Protein AF-A0A9E5S4C2-F1 (afdb_monomer)

Solvent-accessible surface area (backbone atoms only — not comparable to full-atom values): 8552 Å² total; per-residue (Å²): 113,72,71,56,54,53,49,51,52,52,55,58,53,46,52,61,52,50,50,51,53,52,49,51,53,50,54,51,61,72,67,43,89,74,43,68,63,54,49,52,51,50,49,52,55,60,53,48,62,72,74,56,79,87,55,99,70,80,83,76,66,84,47,71,63,61,54,48,54,43,32,54,76,70,47,70,76,55,59,69,68,61,49,48,53,44,36,48,65,76,22,49,70,45,34,66,30,74,34,84,90,42,88,95,44,33,47,45,57,54,51,56,60,47,48,58,54,52,49,52,54,49,52,54,47,52,52,51,47,50,67,50,51,50,58,53,51,50,55,50,58,65,61,73,67,75,121

Secondary structure (DSSP, 8-state):
-HHHHHHHHHHHHHHHHHHHHHHHHHHHHHHSSS-HHHHHHHHHHHHHHHH-TT-TTTTS---HHHHHHHHHHTTTTS-HHHHHHHHHHTSTTTTSSBPSSSTT-BHHHHHHHHHHHHHHHHHHHHHHHHHHHHHHHHHHHHHTT--

Foldseek 3Di:
DVVVVVVVVVVVVVVVVVLVVLLVVLVVVVPDPPDLLNLVVVVVVVVCVVVPDDDPPPNPDPDVVVSVVSCVVLVVVDDSVVVSVCCVPVCVSQQNPQDSVDGPDGVVNVVVVVVVVCVVCVVVVVVVCCVPVVVVVVVVVVVVPPD

Radius of gyration: 26.15 Å; Cα contacts (8 Å, |Δi|>4): 51; chains: 1; bounding box: 76×49×59 Å

Mean predicted aligned error: 13.31 Å

Structure (mmCIF, N/CA/C/O backbone):
data_AF-A0A9E5S4C2-F1
#
_entry.id   AF-A0A9E5S4C2-F1
#
loop_
_atom_site.group_PDB
_atom_site.id
_atom_site.type_symbol
_atom_site.label_atom_id
_atom_site.label_alt_id
_atom_site.label_comp_id
_atom_site.label_asym_id
_atom_site.label_entity_id
_atom_site.label_seq_id
_atom_site.pdbx_PDB_ins_code
_atom_site.Cartn_x
_atom_site.Cartn_y
_atom_site.Cartn_z
_atom_site.occupancy
_atom_site.B_iso_or_equiv
_atom_site.auth_seq_id
_atom_site.auth_comp_id
_atom_site.auth_asym_id
_atom_site.auth_atom_id
_atom_site.pdbx_PDB_model_num
ATOM 1 N N . MET A 1 1 ? -26.527 -24.702 -2.322 1.00 60.12 1 MET A N 1
ATOM 2 C CA . MET A 1 1 ? -25.405 -24.464 -3.254 1.00 60.12 1 MET A CA 1
ATOM 3 C C . MET A 1 1 ? -25.204 -22.969 -3.520 1.00 60.12 1 MET A C 1
ATOM 5 O O . MET A 1 1 ? -24.085 -22.518 -3.348 1.00 60.12 1 MET A O 1
ATOM 9 N N . GLU A 1 2 ? -26.273 -22.175 -3.669 1.00 69.19 2 GLU A N 1
ATOM 10 C CA . GLU A 1 2 ? -26.270 -20.693 -3.804 1.00 69.19 2 GLU A CA 1
ATOM 11 C C . GLU A 1 2 ? -25.262 -19.882 -2.948 1.00 69.19 2 GLU A C 1
ATOM 13 O O . GLU A 1 2 ? -24.638 -18.937 -3.428 1.00 69.19 2 GLU A O 1
ATOM 18 N N . ARG A 1 3 ? -25.082 -20.216 -1.658 1.00 77.44 3 ARG A N 1
ATOM 19 C CA . ARG A 1 3 ? -24.193 -19.451 -0.756 1.00 77.44 3 ARG A CA 1
ATOM 20 C C . ARG A 1 3 ? -22.706 -19.639 -1.072 1.00 77.44 3 ARG A C 1
ATOM 22 O O . ARG A 1 3 ? -21.933 -18.700 -0.901 1.00 77.44 3 ARG A O 1
ATOM 29 N N . LEU A 1 4 ? -22.314 -20.838 -1.510 1.00 81.12 4 LEU A N 1
ATOM 30 C CA . LEU A 1 4 ? -20.925 -21.143 -1.862 1.00 81.12 4 LEU A CA 1
ATOM 31 C C . LEU A 1 4 ? -20.571 -20.515 -3.208 1.00 81.12 4 LEU A C 1
ATOM 33 O O . LEU A 1 4 ? -19.517 -19.899 -3.318 1.00 81.12 4 LEU A O 1
ATOM 37 N N . ASP A 1 5 ? -21.478 -20.562 -4.183 1.00 86.75 5 ASP A N 1
ATOM 38 C CA . ASP A 1 5 ? -21.263 -19.944 -5.496 1.00 86.75 5 ASP A CA 1
ATOM 39 C C . ASP A 1 5 ? -21.121 -18.422 -5.390 1.00 86.75 5 ASP A C 1
ATOM 41 O O . ASP A 1 5 ? -20.209 -17.835 -5.975 1.00 86.75 5 ASP A O 1
ATOM 45 N N . TYR A 1 6 ? -21.951 -17.770 -4.568 1.00 86.44 6 TYR A N 1
ATOM 46 C CA . TYR A 1 6 ? -21.790 -16.346 -4.265 1.00 86.44 6 TYR A CA 1
ATOM 47 C C . TYR A 1 6 ? -20.442 -16.048 -3.590 1.00 86.44 6 TYR A C 1
ATOM 49 O O . TYR A 1 6 ? -19.765 -15.081 -3.955 1.00 86.44 6 TYR A O 1
ATOM 57 N N . PHE A 1 7 ? -20.031 -16.886 -2.633 1.00 89.06 7 PHE A N 1
ATOM 58 C CA . PHE A 1 7 ? -18.750 -16.745 -1.943 1.00 89.06 7 PHE A CA 1
ATOM 59 C C . PHE A 1 7 ? -17.566 -16.879 -2.910 1.00 89.06 7 PHE A C 1
ATOM 61 O O . PHE A 1 7 ? -16.712 -15.993 -2.946 1.00 89.06 7 PHE A O 1
ATOM 68 N N . PHE A 1 8 ? -17.542 -17.918 -3.749 1.00 91.94 8 PHE A N 1
ATOM 69 C CA . PHE A 1 8 ? -16.494 -18.125 -4.750 1.00 91.94 8 PHE A CA 1
ATOM 70 C C . PHE A 1 8 ? -16.485 -17.031 -5.811 1.00 91.94 8 PHE A C 1
ATOM 72 O O . PHE A 1 8 ? -15.416 -16.535 -6.152 1.00 91.94 8 PHE A O 1
ATOM 79 N N . ARG A 1 9 ? -17.651 -16.586 -6.291 1.00 88.50 9 ARG A N 1
ATOM 80 C CA . ARG A 1 9 ? -17.744 -15.481 -7.252 1.00 88.50 9 ARG A CA 1
ATOM 81 C C . ARG A 1 9 ? -17.170 -14.192 -6.672 1.00 88.50 9 ARG A C 1
ATOM 83 O O . ARG A 1 9 ? -16.418 -13.498 -7.353 1.00 88.50 9 ARG A O 1
ATOM 90 N N . ARG A 1 10 ? -17.481 -13.884 -5.411 1.00 90.12 10 ARG A N 1
ATOM 91 C CA . ARG A 1 10 ? -16.965 -12.698 -4.714 1.00 90.12 10 ARG A CA 1
ATOM 92 C C . ARG A 1 10 ? -15.468 -12.809 -4.417 1.00 90.12 10 ARG A C 1
ATOM 94 O O . ARG A 1 10 ? -14.753 -11.823 -4.577 1.00 90.12 10 ARG A O 1
ATOM 101 N N . LEU A 1 11 ? -14.988 -13.998 -4.055 1.00 91.19 11 LEU A N 1
ATOM 102 C CA . LEU A 1 11 ? -13.565 -14.280 -3.860 1.00 91.19 11 LEU A CA 1
ATOM 103 C C . LEU A 1 11 ? -12.783 -14.154 -5.177 1.00 91.19 11 LEU A C 1
ATOM 105 O O . LEU A 1 11 ? -11.727 -13.526 -5.208 1.00 91.19 11 LEU A O 1
ATOM 109 N N . LEU A 1 12 ? -13.328 -14.682 -6.275 1.00 92.06 12 LEU A N 1
ATOM 110 C CA . LEU A 1 12 ? -12.729 -14.591 -7.604 1.00 92.06 12 LEU A CA 1
ATOM 111 C C . LEU A 1 12 ? -12.691 -13.141 -8.097 1.00 92.06 12 LEU A C 1
ATOM 113 O O . LEU A 1 12 ? -11.678 -12.729 -8.646 1.00 92.06 12 LEU A O 1
ATOM 117 N N . LEU A 1 13 ? -13.752 -12.359 -7.854 1.00 91.69 13 LEU A N 1
ATOM 118 C CA . LEU A 1 13 ? -13.815 -10.921 -8.154 1.00 91.69 13 LEU A CA 1
ATOM 119 C C . LEU A 1 13 ? -12.824 -10.091 -7.325 1.00 91.69 13 LEU A C 1
ATOM 121 O O . LEU A 1 13 ? -12.398 -9.033 -7.778 1.00 91.69 13 LEU A O 1
ATOM 125 N N . MET A 1 14 ? -12.402 -10.569 -6.151 1.00 91.75 14 MET A N 1
ATOM 126 C CA . MET A 1 14 ? -11.412 -9.873 -5.325 1.00 91.75 14 MET A CA 1
ATOM 127 C C . MET A 1 14 ? -10.046 -9.781 -6.018 1.00 91.75 14 MET A C 1
ATOM 129 O O . MET A 1 14 ? -9.377 -8.755 -5.919 1.00 91.75 14 MET A O 1
ATOM 133 N N . VAL A 1 15 ? -9.639 -10.829 -6.740 1.00 90.88 15 VAL A N 1
ATOM 134 C CA . VAL A 1 15 ? -8.336 -10.904 -7.420 1.00 90.88 15 VAL A CA 1
ATOM 135 C C . VAL A 1 15 ? -8.160 -9.814 -8.493 1.00 90.88 15 VAL A C 1
ATOM 137 O O . VAL A 1 15 ? -7.190 -9.059 -8.392 1.00 90.88 15 VAL A O 1
ATOM 140 N N . PRO A 1 16 ? -9.053 -9.648 -9.492 1.00 91.19 16 PRO A N 1
ATOM 141 C CA . PRO A 1 16 ? -8.912 -8.603 -10.499 1.00 91.19 16 PRO A CA 1
ATOM 142 C C . PRO A 1 16 ? -9.048 -7.200 -9.903 1.00 91.19 16 PRO A C 1
ATOM 144 O O . PRO A 1 16 ? -8.316 -6.304 -10.317 1.00 91.19 16 PRO A O 1
ATOM 147 N N . THR A 1 17 ? -9.910 -6.990 -8.899 1.00 91.75 17 THR A N 1
ATOM 148 C CA . THR A 1 17 ? -9.997 -5.692 -8.211 1.00 91.75 17 THR A CA 1
ATOM 149 C C . THR A 1 17 ? -8.694 -5.361 -7.485 1.00 91.75 17 THR A C 1
ATOM 151 O O . THR A 1 17 ? -8.195 -4.241 -7.588 1.00 91.75 17 THR A O 1
ATOM 154 N N . PHE A 1 18 ? -8.098 -6.338 -6.801 1.00 89.69 18 PHE A N 1
ATOM 155 C CA . PHE A 1 18 ? -6.814 -6.174 -6.128 1.00 89.69 18 PHE A CA 1
ATOM 156 C C . PHE A 1 18 ? -5.679 -5.869 -7.117 1.00 89.69 18 PHE A C 1
ATOM 158 O O . PHE A 1 18 ? -4.892 -4.946 -6.895 1.00 89.69 18 PHE A O 1
ATOM 165 N N . LEU A 1 19 ? -5.613 -6.586 -8.242 1.00 89.69 19 LEU A N 1
ATOM 166 C CA . LEU A 1 19 ? -4.641 -6.302 -9.302 1.00 89.69 19 LEU A CA 1
ATOM 167 C C . LEU A 1 19 ? -4.847 -4.903 -9.899 1.00 89.69 19 LEU A C 1
ATOM 169 O O . LEU A 1 19 ? -3.881 -4.164 -10.061 1.00 89.69 19 LEU A O 1
ATOM 173 N N . GLY A 1 20 ? -6.096 -4.498 -10.140 1.00 91.25 20 GLY A N 1
ATOM 174 C CA . GLY A 1 20 ? -6.420 -3.159 -10.631 1.00 91.25 20 GLY A CA 1
ATOM 175 C C . GLY A 1 20 ? -5.954 -2.056 -9.679 1.00 91.25 20 GLY A C 1
ATOM 176 O O . GLY A 1 20 ? -5.239 -1.145 -10.093 1.00 91.25 20 GLY A O 1
ATOM 177 N N . ILE A 1 21 ? -6.286 -2.162 -8.389 1.00 91.12 21 ILE A N 1
ATOM 178 C CA . ILE A 1 21 ? -5.879 -1.174 -7.378 1.00 91.12 21 ILE A CA 1
ATOM 179 C C . ILE A 1 21 ? -4.351 -1.128 -7.249 1.00 91.12 21 ILE A C 1
ATOM 181 O O . ILE A 1 21 ? -3.763 -0.048 -7.265 1.00 91.12 21 ILE A O 1
ATOM 185 N N . THR A 1 22 ? -3.684 -2.283 -7.163 1.00 88.62 22 THR A N 1
ATOM 186 C CA . THR A 1 22 ? -2.215 -2.324 -7.046 1.00 88.62 22 THR A CA 1
ATOM 187 C C . THR A 1 22 ? -1.517 -1.780 -8.289 1.00 88.62 22 THR A C 1
ATOM 189 O O . THR A 1 22 ? -0.496 -1.110 -8.149 1.00 88.62 22 THR A O 1
ATOM 192 N N . PHE A 1 23 ? -2.065 -2.003 -9.487 1.00 88.38 23 PHE A N 1
ATOM 193 C CA . PHE A 1 23 ? -1.555 -1.408 -10.721 1.00 88.38 23 PHE A CA 1
ATOM 194 C C . PHE A 1 23 ? -1.668 0.118 -10.699 1.00 88.38 23 PHE A C 1
ATOM 196 O O . PHE A 1 23 ? -0.695 0.803 -11.010 1.00 88.38 23 PHE A O 1
ATOM 203 N N . VAL A 1 24 ? -2.810 0.658 -10.261 1.00 89.25 24 VAL A N 1
ATOM 204 C CA . VAL A 1 24 ? -2.987 2.108 -10.089 1.00 89.25 24 VAL A CA 1
ATOM 205 C C . VAL A 1 24 ? -1.987 2.659 -9.069 1.00 89.25 24 VAL A C 1
ATOM 207 O O . VAL A 1 24 ? -1.284 3.620 -9.368 1.00 89.25 24 VAL A O 1
ATOM 210 N N . CYS A 1 25 ? -1.839 2.032 -7.899 1.00 85.19 25 CYS A N 1
ATOM 211 C CA . CYS A 1 25 ? -0.848 2.446 -6.899 1.00 85.19 25 CYS A CA 1
ATOM 212 C C . CYS A 1 25 ? 0.592 2.383 -7.438 1.00 85.19 25 CYS A C 1
ATOM 214 O O . CYS A 1 25 ? 1.403 3.271 -7.161 1.00 85.19 25 CYS A O 1
ATOM 216 N N . PHE A 1 26 ? 0.917 1.360 -8.229 1.00 84.75 26 PHE A N 1
ATOM 217 C CA . PHE A 1 26 ? 2.221 1.224 -8.872 1.00 84.75 26 PHE A CA 1
ATOM 218 C C . PHE A 1 26 ? 2.457 2.343 -9.894 1.00 84.75 26 PHE A C 1
ATOM 220 O O . PHE A 1 26 ? 3.489 3.006 -9.855 1.00 84.75 26 PHE A O 1
ATOM 227 N N . ALA A 1 27 ? 1.488 2.615 -10.767 1.00 83.69 27 ALA A N 1
ATOM 228 C CA . ALA A 1 27 ? 1.580 3.701 -11.738 1.00 83.69 27 ALA A CA 1
ATOM 229 C C . ALA A 1 27 ? 1.740 5.066 -11.049 1.00 83.69 27 ALA A C 1
ATOM 231 O O . ALA A 1 27 ? 2.601 5.854 -11.437 1.00 83.69 27 ALA A O 1
ATOM 232 N N . LEU A 1 28 ? 0.978 5.313 -9.978 1.00 84.12 28 LEU A N 1
ATOM 233 C CA . LEU A 1 28 ? 1.079 6.541 -9.189 1.00 84.12 28 LEU A CA 1
ATOM 234 C C . LEU A 1 28 ? 2.462 6.700 -8.558 1.00 84.12 28 LEU A C 1
ATOM 236 O O . LEU A 1 28 ? 3.057 7.763 -8.671 1.00 84.12 28 LEU A O 1
ATOM 240 N N . THR A 1 29 ? 3.008 5.648 -7.945 1.00 77.69 29 THR A N 1
ATOM 241 C CA . THR A 1 29 ? 4.343 5.706 -7.321 1.00 77.69 29 THR A CA 1
ATOM 242 C C . THR A 1 29 ? 5.472 5.913 -8.331 1.00 77.69 29 THR A C 1
ATOM 244 O O . THR A 1 29 ? 6.462 6.556 -7.991 1.00 77.69 29 THR A O 1
ATOM 247 N N . GLN A 1 30 ? 5.314 5.442 -9.569 1.00 76.00 30 GLN A N 1
ATOM 248 C CA . GLN A 1 30 ? 6.257 5.697 -10.666 1.00 76.00 30 GLN A CA 1
ATOM 249 C C . GLN A 1 30 ? 6.139 7.118 -11.243 1.00 76.00 30 GLN A C 1
ATOM 251 O O . GLN A 1 30 ? 7.098 7.619 -11.824 1.00 76.00 30 GLN A O 1
ATOM 256 N N . ALA A 1 31 ? 4.983 7.769 -11.081 1.00 76.62 31 ALA A N 1
ATOM 257 C CA . ALA A 1 31 ? 4.744 9.144 -11.519 1.00 76.62 31 ALA A CA 1
ATOM 258 C C . ALA A 1 31 ? 5.204 10.202 -10.496 1.00 76.62 31 ALA A C 1
ATOM 260 O O . ALA A 1 31 ? 5.272 11.385 -10.829 1.00 76.62 31 ALA A O 1
ATOM 261 N N . VAL A 1 32 ? 5.522 9.804 -9.256 1.00 73.88 32 VAL A N 1
ATOM 262 C CA . VAL A 1 32 ? 6.008 10.733 -8.224 1.00 73.88 32 VAL A CA 1
ATOM 263 C C . VAL A 1 32 ? 7.434 11.205 -8.562 1.00 73.88 32 VAL A C 1
ATOM 265 O O . VAL A 1 32 ? 8.325 10.371 -8.746 1.00 73.88 32 VAL A O 1
ATOM 268 N N . PRO A 1 33 ? 7.697 12.529 -8.596 1.00 59.53 33 PRO A N 1
ATOM 269 C CA . PRO A 1 33 ? 9.043 13.057 -8.803 1.00 59.53 33 PRO A CA 1
ATOM 270 C C . PRO A 1 33 ? 9.962 12.675 -7.630 1.00 59.53 33 PRO A C 1
ATOM 272 O O . PRO A 1 33 ? 9.599 12.828 -6.465 1.00 59.53 33 PRO A O 1
ATOM 275 N N . GLY A 1 34 ? 11.166 12.178 -7.936 1.00 60.03 34 GLY A N 1
ATOM 276 C CA . GLY A 1 34 ? 12.108 11.650 -6.933 1.00 60.03 34 GLY A CA 1
ATOM 277 C C . GLY A 1 34 ? 12.214 10.122 -6.904 1.00 60.03 34 GLY A 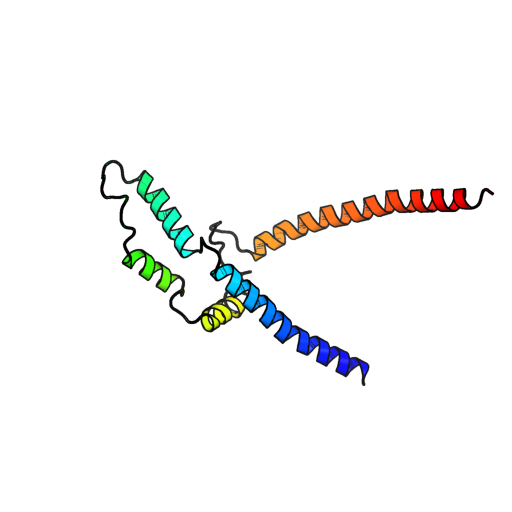C 1
ATOM 278 O O . GLY A 1 34 ? 12.434 9.536 -5.839 1.00 60.03 34 GLY A O 1
ATOM 279 N N . GLY A 1 35 ? 12.058 9.488 -8.069 1.00 67.94 35 GLY A N 1
ATOM 280 C CA . GLY A 1 35 ? 12.226 8.053 -8.264 1.00 67.94 35 GLY A CA 1
ATOM 281 C C . GLY A 1 35 ? 13.621 7.525 -7.886 1.00 67.94 35 GLY A C 1
ATOM 282 O O . GLY A 1 35 ? 14.532 8.284 -7.542 1.00 67.94 35 GLY A O 1
ATOM 283 N N . PRO A 1 36 ? 13.817 6.199 -7.929 1.00 63.53 36 PRO A N 1
ATOM 284 C CA . PRO A 1 36 ? 15.058 5.556 -7.496 1.00 63.53 36 PRO A CA 1
ATOM 285 C C . PRO A 1 36 ? 16.289 6.002 -8.297 1.00 63.53 36 PRO A C 1
ATOM 287 O O . PRO A 1 36 ? 17.378 6.081 -7.728 1.00 63.53 36 PRO A O 1
ATOM 290 N N . VAL A 1 37 ? 16.109 6.349 -9.576 1.00 65.06 37 VAL A N 1
ATOM 291 C CA . VAL A 1 37 ? 17.156 6.898 -10.450 1.00 65.06 37 VAL A CA 1
ATOM 292 C C . VAL A 1 37 ? 17.597 8.274 -9.947 1.00 65.06 37 VAL A C 1
ATOM 294 O O . VAL A 1 37 ? 18.779 8.491 -9.695 1.00 65.06 37 VAL A O 1
ATOM 297 N N . GLU A 1 38 ? 16.659 9.177 -9.683 1.00 69.31 38 GLU A N 1
ATOM 298 C CA . GLU A 1 38 ? 16.921 10.525 -9.178 1.00 69.31 38 GLU A CA 1
ATOM 299 C C . GLU A 1 38 ? 17.515 10.507 -7.763 1.00 69.31 38 GLU A C 1
ATOM 301 O O . GLU A 1 38 ? 18.416 11.294 -7.474 1.00 69.31 38 GLU A O 1
ATOM 306 N N . GLN A 1 39 ? 17.094 9.578 -6.896 1.00 68.31 39 GLN A N 1
ATOM 307 C CA . GLN A 1 39 ? 17.708 9.380 -5.576 1.00 68.31 39 GLN A CA 1
ATOM 308 C C . GLN A 1 39 ? 19.137 8.830 -5.673 1.00 68.31 39 GLN A C 1
ATOM 310 O O . GLN A 1 39 ? 20.012 9.264 -4.919 1.00 68.31 39 GLN A O 1
ATOM 315 N N . ALA A 1 40 ? 19.396 7.896 -6.591 1.00 68.44 40 ALA A N 1
ATOM 316 C CA . ALA A 1 40 ? 20.739 7.375 -6.835 1.00 68.44 40 ALA A CA 1
ATOM 317 C C . ALA A 1 40 ? 21.662 8.461 -7.415 1.00 68.44 40 ALA A C 1
ATOM 319 O O . ALA A 1 40 ? 22.777 8.644 -6.925 1.00 68.44 40 ALA A O 1
ATOM 320 N N . LEU A 1 41 ? 21.167 9.250 -8.372 1.00 68.38 41 LEU A N 1
ATOM 321 C CA . LEU A 1 41 ? 21.862 10.416 -8.921 1.00 68.38 41 LEU A CA 1
ATOM 322 C C . LEU A 1 41 ? 22.136 11.476 -7.845 1.00 68.38 41 LEU A C 1
ATOM 324 O O . LEU A 1 41 ? 23.240 12.012 -7.783 1.00 68.38 41 LEU A O 1
ATOM 328 N N . ALA A 1 42 ? 21.171 11.767 -6.968 1.00 69.88 42 ALA A N 1
ATOM 329 C CA . ALA A 1 42 ? 21.350 12.710 -5.863 1.00 69.88 42 ALA A CA 1
ATOM 330 C C .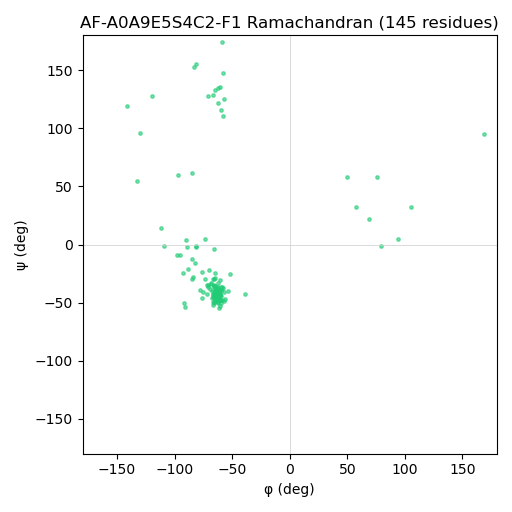 ALA A 1 42 ? 22.407 12.234 -4.851 1.00 69.88 42 ALA A C 1
ATOM 332 O O . ALA A 1 42 ? 23.211 13.042 -4.388 1.00 69.88 42 ALA A O 1
ATOM 333 N N . ARG A 1 43 ? 22.466 10.928 -4.548 1.00 68.75 43 ARG A N 1
ATOM 334 C CA . ARG A 1 43 ? 23.532 10.351 -3.709 1.00 68.75 43 ARG A CA 1
ATOM 335 C C . ARG A 1 43 ? 24.907 10.459 -4.360 1.00 68.75 43 ARG A C 1
ATOM 337 O O . ARG A 1 43 ? 25.848 10.861 -3.686 1.00 68.75 43 ARG A O 1
ATOM 344 N N . MET A 1 44 ? 25.019 10.158 -5.655 1.00 66.38 44 MET A N 1
ATOM 345 C CA . MET A 1 44 ? 26.287 10.301 -6.382 1.00 66.38 44 MET A CA 1
ATOM 346 C C . MET A 1 44 ? 26.746 11.762 -6.448 1.00 66.38 44 MET A C 1
ATOM 348 O O . MET A 1 44 ? 27.924 12.032 -6.245 1.00 66.38 44 MET A O 1
ATOM 352 N N . ARG A 1 45 ? 25.823 12.718 -6.627 1.00 66.25 45 ARG A N 1
ATOM 353 C CA . ARG A 1 45 ? 26.123 14.159 -6.533 1.00 66.25 45 ARG A CA 1
ATOM 354 C C . ARG A 1 45 ? 26.620 14.563 -5.140 1.00 66.25 45 ARG A C 1
ATOM 356 O O . ARG A 1 45 ? 27.573 15.326 -5.037 1.00 66.25 45 ARG A O 1
ATOM 363 N N . GLY A 1 46 ? 26.000 14.040 -4.080 1.00 61.50 46 GLY A N 1
ATOM 364 C CA . GLY A 1 46 ? 26.399 14.316 -2.695 1.00 61.50 46 GLY A CA 1
ATOM 365 C C . GLY A 1 46 ? 27.755 13.717 -2.304 1.00 61.50 46 GLY A C 1
ATOM 366 O O . GLY A 1 46 ? 28.485 14.335 -1.538 1.00 61.50 46 GLY A O 1
ATOM 367 N N . MET A 1 47 ? 28.115 12.550 -2.851 1.00 54.06 47 MET A N 1
ATOM 368 C CA . MET A 1 47 ? 29.433 11.928 -2.646 1.00 54.06 47 MET A CA 1
ATOM 369 C C . MET A 1 47 ? 30.521 12.578 -3.515 1.00 54.06 47 MET A C 1
ATOM 371 O O . MET A 1 47 ? 31.618 12.828 -3.027 1.00 54.06 47 MET A O 1
ATOM 375 N N . GLY A 1 48 ? 30.206 12.942 -4.763 1.00 50.38 48 GLY A N 1
ATOM 376 C CA . GLY A 1 48 ? 31.135 13.638 -5.660 1.00 50.38 48 GLY A CA 1
ATOM 377 C C . GLY A 1 48 ? 31.515 15.043 -5.181 1.00 50.38 48 GLY A C 1
ATOM 378 O O . GLY A 1 48 ? 32.630 15.485 -5.425 1.00 50.38 48 GLY A O 1
ATOM 379 N N . ALA A 1 49 ? 30.642 15.724 -4.433 1.00 49.16 49 ALA A N 1
ATOM 380 C CA . ALA A 1 49 ? 30.950 17.017 -3.819 1.00 49.16 49 ALA A CA 1
ATOM 381 C C . ALA A 1 49 ? 31.967 16.936 -2.658 1.00 49.16 49 ALA A C 1
ATOM 383 O O . ALA A 1 49 ? 32.600 17.941 -2.347 1.00 49.16 49 ALA A O 1
ATOM 384 N N . ALA A 1 50 ? 32.136 15.766 -2.027 1.00 49.50 50 ALA A N 1
ATOM 385 C CA . ALA A 1 50 ? 33.104 15.565 -0.945 1.00 49.50 50 ALA A CA 1
ATOM 386 C C . ALA A 1 50 ? 34.519 15.223 -1.455 1.00 49.50 50 ALA A C 1
ATOM 388 O O . ALA A 1 50 ? 35.495 15.586 -0.804 1.00 49.50 50 ALA A O 1
ATOM 389 N N . GLU A 1 51 ? 34.643 14.576 -2.621 1.00 47.06 51 GLU A N 1
ATOM 390 C CA . GLU A 1 51 ? 35.942 14.299 -3.263 1.00 47.06 51 GLU A CA 1
ATOM 391 C C . GLU A 1 51 ? 36.371 15.383 -4.270 1.00 47.06 51 GLU A C 1
ATOM 393 O O . GLU A 1 51 ? 37.565 15.576 -4.493 1.00 47.06 51 GLU A O 1
ATOM 398 N N . ALA A 1 52 ? 35.437 16.148 -4.848 1.00 48.22 52 ALA A N 1
ATOM 399 C CA . ALA A 1 52 ? 35.740 17.210 -5.811 1.00 48.22 52 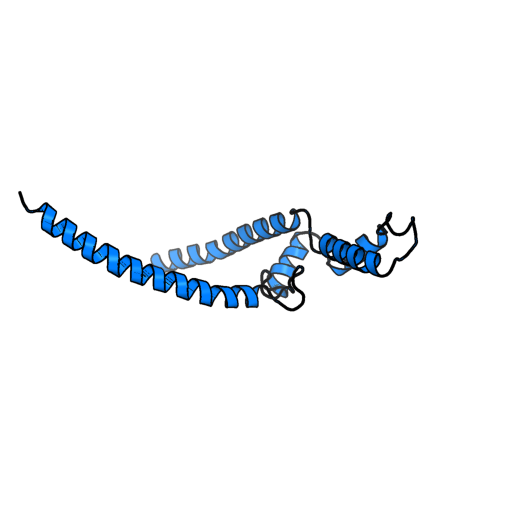ALA A CA 1
ATOM 400 C C . ALA A 1 52 ? 36.095 18.540 -5.126 1.00 48.22 52 ALA A C 1
ATOM 402 O O . ALA A 1 52 ? 35.464 19.580 -5.335 1.00 48.22 52 ALA A O 1
ATOM 403 N N . GLY A 1 53 ? 37.167 18.533 -4.338 1.00 49.22 53 GLY A N 1
ATOM 404 C CA . GLY A 1 53 ? 37.901 19.763 -4.080 1.00 49.22 53 GLY A CA 1
ATOM 405 C C . GLY A 1 53 ? 38.429 20.332 -5.404 1.00 49.22 53 GLY A C 1
ATOM 406 O O . GLY A 1 53 ? 39.296 19.731 -6.027 1.00 49.22 53 GLY A O 1
ATOM 407 N N . ARG A 1 54 ? 37.952 21.524 -5.791 1.00 47.25 54 ARG A N 1
ATOM 408 C CA . ARG A 1 54 ? 38.539 22.417 -6.820 1.00 47.25 54 ARG A CA 1
ATOM 409 C C . ARG A 1 54 ? 38.348 22.051 -8.306 1.00 47.25 54 ARG A C 1
ATOM 411 O O . ARG A 1 54 ? 39.316 22.031 -9.059 1.00 47.25 54 ARG A O 1
ATOM 418 N N . SER A 1 55 ? 37.112 21.923 -8.794 1.00 44.62 55 SER A N 1
ATOM 419 C CA . SER A 1 55 ? 36.864 22.170 -10.229 1.00 44.62 55 SER A CA 1
ATOM 420 C C . SER A 1 55 ? 35.537 22.900 -10.472 1.00 44.62 55 SER A C 1
ATOM 422 O O . SER A 1 55 ? 34.482 22.342 -10.165 1.00 44.62 55 SER A O 1
ATOM 424 N N . PRO A 1 56 ? 35.541 24.115 -11.064 1.00 47.12 56 PRO A N 1
ATOM 425 C CA . PRO A 1 56 ? 34.321 24.869 -11.374 1.00 47.12 56 PRO A CA 1
ATOM 426 C C . PRO A 1 56 ? 33.429 24.200 -12.433 1.00 47.12 56 PRO A C 1
ATOM 428 O O . PRO A 1 56 ? 32.372 24.727 -12.756 1.00 47.12 56 PRO A O 1
ATOM 431 N N . HIS A 1 57 ? 33.862 23.079 -13.022 1.00 45.91 57 HIS A N 1
ATOM 432 C CA . HIS A 1 57 ? 33.151 22.359 -14.086 1.00 45.91 57 HIS A CA 1
ATOM 433 C C . HIS A 1 57 ? 32.567 21.010 -13.624 1.00 45.91 57 HIS A C 1
ATOM 435 O O . HIS A 1 57 ? 31.880 20.345 -14.392 1.00 45.91 57 HIS A O 1
ATOM 441 N N . ALA A 1 58 ? 32.766 20.608 -12.361 1.00 47.38 58 ALA A N 1
ATOM 442 C CA . ALA A 1 58 ? 32.249 19.339 -11.828 1.00 47.38 58 ALA A CA 1
ATOM 443 C C . ALA A 1 58 ? 30.762 19.389 -11.401 1.00 47.38 58 ALA A C 1
ATOM 445 O O . ALA A 1 58 ? 30.208 18.386 -10.956 1.00 47.38 58 ALA A O 1
ATOM 446 N N . GLY A 1 59 ? 30.107 20.551 -11.516 1.00 48.03 59 GLY A N 1
ATOM 447 C CA . GLY A 1 59 ? 28.710 20.754 -11.110 1.00 48.03 59 GLY A CA 1
ATOM 448 C C . GLY A 1 59 ? 27.676 20.675 -12.239 1.00 48.03 59 GLY A C 1
ATOM 449 O O . GLY A 1 59 ? 26.479 20.666 -11.960 1.00 48.03 59 GLY A O 1
ATOM 450 N N . ALA A 1 60 ? 28.100 20.621 -13.505 1.00 48.91 60 ALA A N 1
ATOM 451 C CA . ALA A 1 60 ? 27.231 20.944 -14.638 1.00 48.91 60 ALA A CA 1
ATOM 452 C C . ALA A 1 60 ? 27.292 19.910 -15.771 1.00 48.91 60 ALA A C 1
ATOM 454 O O . ALA A 1 60 ? 27.574 20.255 -16.906 1.00 48.91 60 ALA A O 1
ATOM 455 N N . ALA A 1 61 ? 27.043 18.642 -15.454 1.00 49.50 61 ALA A N 1
ATOM 456 C CA . ALA A 1 61 ? 26.389 17.660 -16.327 1.00 49.50 61 ALA A CA 1
ATOM 457 C C . ALA A 1 61 ? 26.572 16.291 -15.679 1.00 49.50 61 ALA A C 1
ATOM 459 O O . ALA A 1 61 ? 27.573 15.612 -15.878 1.00 49.50 61 ALA A O 1
ATOM 460 N N . VAL A 1 62 ? 25.576 15.855 -14.911 1.00 53.50 62 VAL A N 1
ATOM 461 C CA . VAL A 1 62 ? 25.333 14.411 -14.845 1.00 53.50 62 VAL A CA 1
ATOM 462 C C . VAL A 1 62 ? 25.070 14.006 -16.286 1.00 53.50 62 VAL A C 1
ATOM 464 O O . VAL A 1 62 ? 24.094 14.480 -16.875 1.00 53.50 62 VAL A O 1
ATOM 467 N N . SER A 1 63 ? 25.997 13.260 -16.879 1.00 61.22 63 SER A N 1
ATOM 468 C CA . SER A 1 63 ? 25.953 12.970 -18.301 1.00 61.22 63 SER A CA 1
ATOM 469 C C . SER A 1 63 ? 24.657 12.217 -18.581 1.00 61.22 63 SER A C 1
ATOM 471 O O . SER A 1 63 ? 24.250 11.329 -17.827 1.00 61.22 63 SER A O 1
ATOM 473 N N . ALA A 1 64 ? 23.958 12.591 -19.651 1.00 63.78 64 ALA A N 1
ATOM 474 C CA . ALA A 1 64 ? 22.748 11.889 -20.074 1.00 63.78 64 ALA A CA 1
ATOM 475 C C . ALA A 1 64 ? 22.990 10.369 -20.209 1.00 63.78 64 ALA A C 1
ATOM 477 O O . ALA A 1 64 ? 22.072 9.576 -20.019 1.00 63.78 64 ALA A O 1
ATOM 478 N N . GLU A 1 65 ? 24.241 9.967 -20.447 1.00 66.31 65 GLU A N 1
ATOM 479 C CA . GLU A 1 65 ? 24.709 8.582 -20.432 1.00 66.31 65 GLU A CA 1
ATOM 480 C C . GLU A 1 65 ? 24.647 7.917 -19.053 1.00 66.31 65 GLU A C 1
ATOM 482 O O . GLU A 1 65 ? 24.157 6.798 -18.953 1.00 66.31 65 GLU A O 1
ATOM 487 N N . GLN A 1 66 ? 25.057 8.590 -17.973 1.00 64.81 66 GLN A N 1
ATOM 488 C CA . GLN A 1 66 ? 24.940 8.050 -16.611 1.00 64.81 66 GLN A CA 1
ATOM 489 C C . GLN A 1 66 ? 23.477 7.848 -16.211 1.00 64.81 66 GLN A C 1
ATOM 491 O O . GLN A 1 66 ? 23.144 6.869 -15.544 1.00 64.81 66 GLN A O 1
ATOM 496 N N . ARG A 1 67 ? 22.591 8.756 -16.642 1.00 66.62 67 ARG A N 1
ATOM 497 C CA . ARG A 1 67 ? 21.147 8.611 -16.426 1.00 66.62 67 ARG A CA 1
ATOM 498 C C . ARG A 1 67 ? 20.587 7.425 -17.211 1.00 66.62 67 ARG A C 1
ATOM 500 O O . ARG A 1 67 ? 19.882 6.621 -16.614 1.00 66.62 67 ARG A O 1
ATOM 507 N N . ARG A 1 68 ? 20.961 7.268 -18.485 1.00 68.00 68 ARG A N 1
ATOM 508 C CA . ARG A 1 68 ? 20.556 6.127 -19.327 1.00 68.00 68 ARG A CA 1
ATOM 509 C C . ARG A 1 68 ? 21.065 4.789 -18.798 1.00 68.00 68 ARG A C 1
ATOM 511 O O . ARG A 1 68 ? 20.285 3.853 -18.698 1.00 68.00 68 ARG A O 1
ATOM 518 N N . ALA A 1 69 ? 22.328 4.714 -18.380 1.00 69.94 69 ALA A N 1
ATOM 519 C CA . ALA A 1 69 ? 22.896 3.508 -17.782 1.00 69.94 69 ALA A CA 1
ATOM 520 C C . ALA A 1 69 ? 22.163 3.122 -16.488 1.00 69.94 69 ALA A C 1
ATOM 522 O O . ALA A 1 69 ? 21.900 1.945 -16.258 1.00 69.94 69 ALA A O 1
ATOM 523 N N . LEU A 1 70 ? 21.773 4.102 -15.660 1.00 66.25 70 LEU A N 1
ATOM 524 C CA . LEU A 1 70 ? 20.922 3.854 -14.492 1.00 66.25 70 LEU A CA 1
ATOM 525 C C . LEU A 1 70 ? 19.507 3.421 -14.896 1.00 66.25 70 LEU A C 1
ATOM 527 O O . LEU A 1 70 ? 18.987 2.466 -14.326 1.00 66.25 70 LEU A O 1
ATOM 531 N N . GLU A 1 71 ? 18.876 4.096 -15.854 1.00 69.00 71 GLU A N 1
ATOM 532 C CA . GLU A 1 71 ? 17.547 3.731 -16.362 1.00 69.00 71 GLU A CA 1
ATOM 533 C C . GLU A 1 71 ? 17.529 2.288 -16.888 1.00 69.00 71 GLU A C 1
ATOM 535 O O . GLU A 1 71 ? 16.604 1.534 -16.575 1.00 69.00 71 GLU A O 1
ATOM 540 N N . GLU A 1 72 ? 18.584 1.871 -17.585 1.00 69.50 72 GLU A N 1
ATOM 541 C CA . GLU A 1 72 ? 18.790 0.503 -18.058 1.00 69.50 72 GLU A CA 1
ATOM 542 C C . GLU A 1 72 ? 18.974 -0.478 -16.888 1.00 69.50 72 GLU A C 1
ATOM 544 O O . GLU A 1 72 ? 18.240 -1.466 -16.783 1.00 69.50 72 GLU A O 1
ATOM 549 N N . HIS A 1 73 ? 19.862 -0.162 -15.937 1.00 65.88 73 HIS A N 1
ATOM 550 C CA . HIS A 1 73 ? 20.116 -0.988 -14.748 1.00 65.88 73 HIS A CA 1
ATOM 551 C C . HIS A 1 73 ? 18.867 -1.185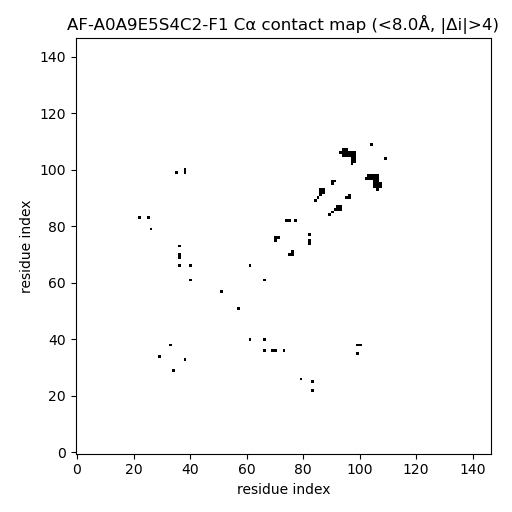 -13.877 1.00 65.88 73 HIS A C 1
ATOM 553 O O . HIS A 1 73 ? 18.656 -2.250 -13.290 1.00 65.88 73 HIS A O 1
ATOM 559 N N . PHE A 1 74 ? 18.027 -0.155 -13.778 1.00 63.72 74 PHE A N 1
ATOM 560 C CA . PHE A 1 74 ? 16.785 -0.192 -13.013 1.00 63.72 74 PHE A CA 1
ATOM 561 C C . PHE A 1 74 ? 15.584 -0.690 -13.839 1.00 63.72 74 PHE A C 1
ATOM 563 O O . PHE A 1 74 ? 14.492 -0.847 -13.288 1.00 63.72 74 PHE A O 1
ATOM 570 N N . GLY A 1 75 ? 15.763 -0.984 -15.133 1.00 66.00 75 GLY A N 1
ATOM 571 C CA . GLY A 1 75 ? 14.704 -1.480 -16.014 1.00 66.00 75 GLY A CA 1
ATOM 572 C C . GLY A 1 75 ? 13.620 -0.443 -16.326 1.00 66.00 75 GLY A C 1
ATOM 573 O O . GLY A 1 75 ? 12.507 -0.820 -16.706 1.00 66.00 75 GLY A O 1
ATOM 574 N N . PHE A 1 76 ? 13.940 0.849 -16.180 1.00 67.69 76 PHE A N 1
ATOM 575 C CA . PHE A 1 76 ? 13.096 1.983 -16.565 1.00 67.69 76 PHE A CA 1
ATOM 576 C C . PHE A 1 76 ? 13.028 2.208 -18.083 1.00 67.69 76 PHE A C 1
ATOM 578 O O . PHE A 1 76 ? 12.368 3.143 -18.530 1.00 67.69 76 PHE A O 1
ATOM 58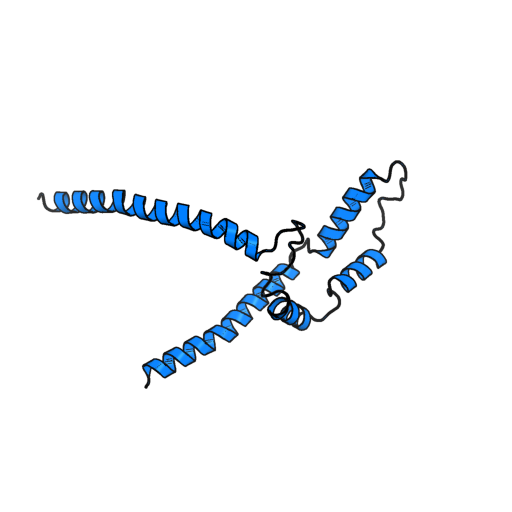5 N N . ASP A 1 77 ? 13.633 1.322 -18.866 1.00 67.88 77 ASP A N 1
ATOM 586 C CA . ASP A 1 77 ? 13.494 1.261 -20.322 1.00 67.88 77 ASP A CA 1
ATOM 587 C C . ASP A 1 77 ? 12.295 0.387 -20.767 1.00 67.88 77 ASP A C 1
ATOM 589 O O . ASP A 1 77 ? 11.724 0.551 -21.839 1.00 67.88 77 ASP A O 1
ATOM 593 N N . LYS A 1 78 ? 11.813 -0.518 -19.899 1.00 73.50 78 LYS A N 1
ATOM 594 C CA . LYS A 1 78 ? 10.785 -1.521 -20.250 1.00 73.50 78 LYS A CA 1
ATOM 595 C C . LYS A 1 78 ? 9.351 -0.966 -20.221 1.00 73.50 78 LYS A C 1
ATOM 597 O O . LYS A 1 78 ? 9.086 -0.060 -19.432 1.00 73.50 78 LYS A O 1
ATOM 602 N N . PRO A 1 79 ? 8.376 -1.531 -20.959 1.00 83.31 79 PRO A N 1
ATOM 603 C CA . PRO A 1 79 ? 6.972 -1.116 -20.872 1.00 83.31 79 PRO A CA 1
ATOM 604 C C . PRO A 1 79 ? 6.406 -1.239 -19.445 1.00 83.31 79 PRO A C 1
ATOM 606 O O . PRO A 1 79 ? 6.764 -2.158 -18.702 1.00 83.31 79 PRO A O 1
ATOM 609 N N . LEU A 1 80 ? 5.474 -0.353 -19.065 1.00 78.88 80 LEU A N 1
ATOM 610 C CA . LEU A 1 80 ? 4.907 -0.287 -17.704 1.00 78.88 80 LEU A CA 1
ATOM 611 C C . LEU A 1 80 ? 4.330 -1.624 -17.211 1.00 78.88 80 LEU A C 1
ATOM 613 O O . LEU A 1 80 ? 4.559 -1.995 -16.060 1.00 78.88 80 LEU A O 1
ATOM 617 N N . LEU A 1 81 ? 3.651 -2.384 -18.079 1.00 82.94 81 LEU A N 1
ATOM 618 C CA . LEU A 1 81 ? 3.111 -3.703 -17.724 1.00 82.94 81 LEU A CA 1
ATOM 619 C C . LEU A 1 81 ? 4.209 -4.711 -17.362 1.00 82.94 81 LEU A C 1
ATOM 621 O O . LEU A 1 81 ? 4.042 -5.494 -16.429 1.00 82.94 81 LEU A O 1
ATOM 625 N N . GLN A 1 82 ? 5.351 -4.677 -18.052 1.00 82.31 82 GLN A N 1
ATOM 626 C CA . GLN A 1 82 ? 6.461 -5.587 -17.774 1.00 82.31 82 GLN A CA 1
ATOM 627 C C . GLN A 1 82 ? 7.138 -5.245 -16.439 1.00 82.31 82 GLN A C 1
ATOM 629 O O . GLN A 1 82 ? 7.509 -6.145 -15.676 1.00 82.31 82 GLN A O 1
ATOM 634 N N . ARG A 1 83 ? 7.246 -3.947 -16.116 1.00 81.19 83 ARG A N 1
ATOM 635 C CA . ARG A 1 83 ? 7.725 -3.493 -14.800 1.00 81.19 83 ARG A CA 1
ATOM 636 C C . ARG A 1 83 ? 6.767 -3.905 -13.692 1.00 81.19 83 ARG A C 1
ATOM 638 O O . ARG A 1 83 ? 7.222 -4.421 -12.677 1.00 81.19 83 ARG A O 1
ATOM 645 N N . TYR A 1 84 ? 5.462 -3.742 -13.909 1.00 83.62 84 TYR A N 1
ATOM 646 C CA . TYR A 1 84 ? 4.440 -4.165 -12.957 1.00 83.62 84 TYR A CA 1
ATOM 647 C C . TYR A 1 84 ? 4.475 -5.679 -12.721 1.00 83.62 84 TYR A C 1
ATOM 649 O O . TYR A 1 84 ? 4.509 -6.102 -11.572 1.00 83.62 84 TYR A O 1
ATOM 657 N N . GLY A 1 85 ? 4.557 -6.500 -13.773 1.00 83.19 85 GLY A N 1
ATOM 658 C CA . GLY A 1 85 ? 4.656 -7.958 -13.632 1.00 83.19 85 GLY A CA 1
ATOM 659 C C . GLY A 1 85 ? 5.912 -8.396 -12.872 1.00 83.19 85 GLY A C 1
ATOM 660 O O . GLY A 1 85 ? 5.843 -9.239 -11.977 1.00 83.19 85 GLY A O 1
ATOM 661 N N . THR A 1 86 ? 7.052 -7.763 -13.164 1.00 78.94 86 THR A N 1
ATOM 662 C CA . THR A 1 86 ? 8.305 -8.001 -12.431 1.00 78.94 86 THR A CA 1
ATOM 663 C C . THR A 1 86 ? 8.164 -7.599 -10.960 1.00 78.94 86 THR A C 1
ATOM 665 O O . THR A 1 86 ? 8.506 -8.375 -10.072 1.00 78.94 86 THR A O 1
ATOM 668 N N . TRP A 1 87 ? 7.594 -6.428 -10.682 1.00 81.62 87 TRP A N 1
ATOM 669 C CA . TRP A 1 87 ? 7.365 -5.939 -9.323 1.00 81.62 87 TRP A CA 1
ATOM 670 C C . TRP A 1 87 ? 6.382 -6.820 -8.529 1.00 81.62 87 TRP A C 1
ATOM 672 O O . TRP A 1 87 ? 6.599 -7.119 -7.352 1.00 81.62 87 TRP A O 1
ATOM 682 N N . LEU A 1 88 ? 5.315 -7.277 -9.185 1.00 82.69 88 LEU A N 1
ATOM 683 C CA . LEU A 1 88 ? 4.263 -8.099 -8.597 1.00 82.69 88 LEU A CA 1
ATOM 684 C C . LEU A 1 88 ? 4.798 -9.484 -8.210 1.00 82.69 88 LEU A C 1
ATOM 686 O O . LEU A 1 88 ? 4.598 -9.920 -7.076 1.00 82.69 88 LEU A O 1
ATOM 690 N N . VAL A 1 89 ? 5.505 -10.150 -9.129 1.00 80.25 89 VAL A N 1
ATOM 691 C CA . VAL A 1 89 ? 5.945 -11.546 -8.969 1.00 80.25 89 VAL A CA 1
ATOM 692 C C . VAL A 1 89 ? 7.329 -11.644 -8.326 1.00 80.25 89 VAL A C 1
ATOM 694 O O . VAL A 1 89 ? 7.494 -12.327 -7.315 1.00 80.25 89 VAL A O 1
ATOM 697 N N . ARG A 1 90 ? 8.335 -10.958 -8.886 1.00 74.56 90 ARG A N 1
ATOM 698 C CA . ARG A 1 90 ? 9.736 -11.062 -8.444 1.00 74.56 90 ARG A CA 1
ATOM 699 C C . ARG A 1 90 ? 9.969 -10.296 -7.150 1.00 74.56 90 ARG A C 1
ATOM 701 O O . ARG A 1 90 ? 10.552 -10.833 -6.211 1.00 74.56 90 ARG A O 1
ATOM 708 N N . ASP A 1 91 ? 9.465 -9.068 -7.082 1.00 70.38 91 ASP A N 1
ATOM 709 C CA . ASP A 1 91 ? 9.697 -8.192 -5.930 1.00 70.38 91 ASP A CA 1
ATOM 710 C C . ASP A 1 91 ? 8.614 -8.357 -4.840 1.00 70.38 91 ASP A C 1
ATOM 712 O O . ASP A 1 91 ? 8.654 -7.675 -3.808 1.00 70.38 91 ASP A O 1
ATOM 716 N N . LYS A 1 92 ? 7.681 -9.306 -5.041 1.00 78.56 92 LYS A N 1
ATOM 717 C CA . LYS A 1 92 ? 6.569 -9.666 -4.146 1.00 78.56 92 LYS A CA 1
ATOM 718 C C . LYS A 1 92 ? 5.782 -8.435 -3.687 1.00 78.56 92 LYS A C 1
ATOM 720 O O . LYS A 1 92 ? 5.719 -8.154 -2.491 1.00 78.56 92 LYS A O 1
ATOM 725 N N . MET A 1 93 ? 5.239 -7.668 -4.636 1.00 73.38 93 MET A N 1
ATOM 726 C CA . MET A 1 93 ? 4.522 -6.405 -4.368 1.00 73.38 93 MET A CA 1
ATOM 727 C C . MET A 1 93 ? 5.386 -5.379 -3.610 1.00 73.38 93 MET A C 1
ATOM 729 O O . MET A 1 93 ? 4.904 -4.615 -2.776 1.00 73.38 93 MET A O 1
ATOM 733 N N . GLY A 1 94 ? 6.699 -5.397 -3.848 1.00 69.44 94 GLY A N 1
ATOM 734 C CA . GLY A 1 94 ? 7.661 -4.525 -3.175 1.00 69.44 94 GLY A CA 1
ATOM 735 C C . GLY A 1 94 ? 8.065 -4.967 -1.763 1.00 69.44 94 GLY A C 1
ATOM 736 O O . GLY A 1 94 ? 8.930 -4.327 -1.166 1.00 69.44 94 GLY A O 1
ATOM 737 N N . LEU A 1 95 ? 7.524 -6.067 -1.224 1.00 66.00 95 LEU A N 1
ATOM 738 C CA . LEU A 1 95 ? 7.889 -6.576 0.109 1.00 66.00 95 LEU A CA 1
ATOM 739 C C . LEU A 1 95 ? 9.338 -7.064 0.176 1.00 66.00 95 LEU A C 1
ATOM 741 O O . LEU A 1 95 ? 9.993 -6.911 1.214 1.00 66.00 95 LEU A O 1
ATOM 745 N N . ALA A 1 96 ? 9.822 -7.647 -0.921 1.00 60.66 96 ALA A N 1
ATOM 746 C CA . ALA A 1 96 ? 11.191 -8.131 -1.066 1.00 60.66 96 ALA A CA 1
ATOM 747 C C . ALA A 1 96 ? 12.117 -7.103 -1.738 1.00 60.66 96 ALA A C 1
ATOM 749 O O . ALA A 1 96 ? 13.334 -7.295 -1.743 1.00 60.66 96 ALA A O 1
ATOM 750 N N . ALA A 1 97 ? 11.567 -6.004 -2.267 1.00 59.22 97 ALA A N 1
ATOM 751 C CA . ALA A 1 97 ? 12.361 -4.948 -2.877 1.00 59.22 97 ALA A CA 1
ATOM 752 C C . ALA A 1 97 ? 13.301 -4.317 -1.839 1.00 59.22 97 ALA A C 1
ATOM 754 O O . ALA A 1 97 ? 12.914 -4.011 -0.703 1.00 59.22 97 ALA A O 1
ATOM 755 N N . ARG A 1 98 ? 14.563 -4.121 -2.233 1.00 59.69 98 ARG A N 1
ATOM 756 C CA . ARG A 1 98 ? 15.530 -3.376 -1.421 1.00 59.69 98 ARG A CA 1
ATOM 757 C C . ARG A 1 98 ? 15.074 -1.919 -1.355 1.00 59.69 98 ARG A C 1
ATOM 759 O O . ARG A 1 98 ? 14.792 -1.318 -2.387 1.00 59.69 98 ARG A O 1
ATOM 766 N N . SER A 1 99 ? 14.986 -1.353 -0.151 1.00 55.50 99 SER A N 1
ATOM 767 C CA . SER A 1 99 ? 14.586 0.045 0.012 1.00 55.50 99 SER A CA 1
ATOM 768 C C . SER A 1 99 ? 15.600 0.972 -0.658 1.00 55.50 99 SER A C 1
ATOM 770 O O . SER A 1 99 ? 16.777 0.986 -0.301 1.00 55.50 99 SER A O 1
ATOM 772 N N . TYR A 1 100 ? 15.129 1.787 -1.602 1.00 57.47 100 TYR A N 1
ATOM 773 C CA . TYR A 1 100 ? 15.955 2.786 -2.284 1.00 57.47 100 TYR A CA 1
ATOM 774 C C . TYR A 1 100 ? 16.495 3.842 -1.307 1.00 57.47 100 TYR A C 1
ATOM 776 O O . TYR A 1 100 ? 17.643 4.275 -1.422 1.00 57.47 100 TYR A O 1
ATOM 784 N N . LYS A 1 101 ? 15.718 4.178 -0.267 1.00 51.47 101 LYS A N 1
ATOM 785 C CA . LYS A 1 101 ? 16.076 5.159 0.769 1.00 51.47 101 LYS A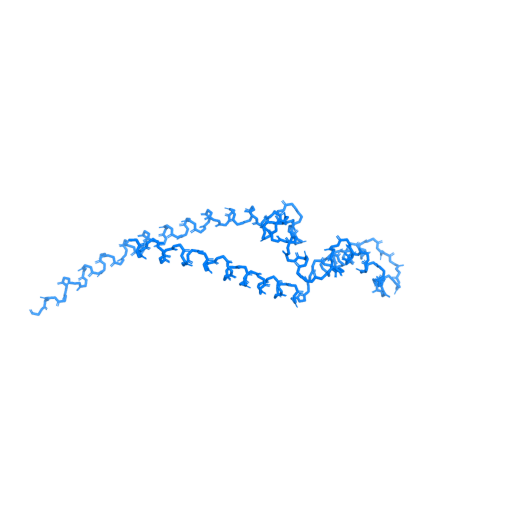 CA 1
ATOM 786 C C . LYS A 1 101 ? 16.939 4.578 1.902 1.00 51.47 101 LYS A C 1
ATOM 788 O O . LYS A 1 101 ? 17.749 5.319 2.449 1.00 51.47 101 LYS A O 1
ATOM 793 N N . TYR A 1 102 ? 16.840 3.277 2.198 1.00 52.41 102 TYR A N 1
ATOM 794 C CA . TYR A 1 102 ? 17.591 2.615 3.277 1.00 52.41 102 TYR A CA 1
ATOM 795 C C . TYR A 1 102 ? 18.296 1.337 2.785 1.00 52.41 102 TYR A C 1
ATOM 797 O O . TYR A 1 102 ? 17.676 0.266 2.773 1.00 52.41 102 TYR A O 1
ATOM 805 N N . PRO A 1 103 ? 19.588 1.403 2.405 1.00 51.09 103 PRO A N 1
ATOM 806 C CA . PRO A 1 103 ? 20.348 0.197 2.096 1.00 51.09 103 PRO A CA 1
ATOM 807 C C . PRO A 1 103 ? 20.317 -0.726 3.327 1.00 51.09 103 PRO A C 1
ATOM 809 O O . PRO A 1 103 ? 20.628 -0.292 4.430 1.00 51.09 103 PRO A O 1
ATOM 812 N N . ASN A 1 104 ? 19.885 -1.980 3.141 1.00 54.31 104 ASN A N 1
ATOM 813 C CA . ASN A 1 104 ? 19.754 -3.060 4.144 1.00 54.31 104 ASN A CA 1
ATOM 814 C C . ASN A 1 104 ? 18.395 -3.258 4.846 1.00 54.31 104 ASN A C 1
ATOM 816 O O . ASN A 1 104 ? 18.288 -4.158 5.684 1.00 54.31 104 ASN A O 1
ATOM 820 N N . LYS A 1 105 ? 17.326 -2.531 4.484 1.00 57.94 105 LYS A N 1
ATOM 821 C CA . LYS A 1 105 ? 15.961 -2.870 4.944 1.00 57.94 105 LYS A CA 1
ATOM 822 C C . LYS A 1 105 ? 15.022 -3.170 3.772 1.00 57.94 105 LYS A C 1
ATOM 824 O O . LYS A 1 105 ? 14.914 -2.387 2.832 1.00 57.94 105 LYS A O 1
ATOM 829 N N . SER A 1 106 ? 14.343 -4.317 3.825 1.00 67.94 106 SER A N 1
ATOM 830 C CA . SER A 1 106 ? 13.220 -4.629 2.934 1.00 67.94 106 SER A CA 1
ATOM 831 C C . SER A 1 106 ? 11.932 -4.017 3.485 1.00 67.94 106 SER A C 1
ATOM 833 O O . SER A 1 106 ? 11.793 -3.852 4.703 1.00 67.94 106 SER A O 1
ATOM 835 N N . ALA A 1 107 ? 10.973 -3.703 2.611 1.00 67.88 107 ALA A N 1
ATOM 836 C CA . ALA A 1 107 ? 9.680 -3.175 3.048 1.00 67.88 107 ALA A CA 1
ATOM 837 C C . ALA A 1 107 ? 8.969 -4.148 4.007 1.00 67.88 107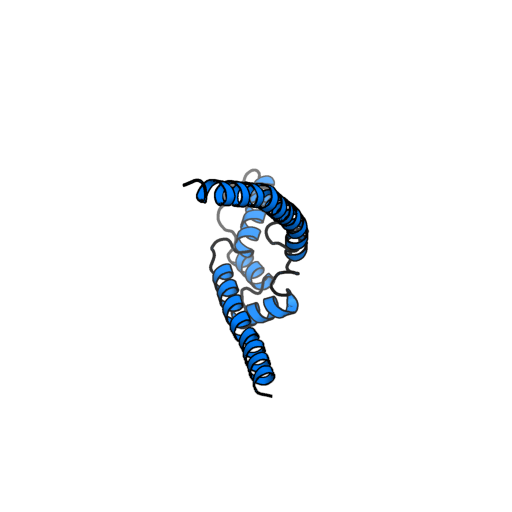 ALA A C 1
ATOM 839 O O . ALA A 1 107 ? 8.422 -3.719 5.020 1.00 67.88 107 ALA A O 1
ATOM 840 N N . GLY A 1 108 ? 9.074 -5.462 3.770 1.00 69.81 108 GLY A N 1
ATOM 841 C CA . GLY A 1 108 ? 8.493 -6.477 4.653 1.00 69.81 108 GLY A CA 1
ATOM 842 C C . GLY A 1 108 ? 9.071 -6.476 6.074 1.00 69.81 108 GLY A C 1
ATOM 843 O O . GLY A 1 108 ? 8.329 -6.657 7.038 1.00 69.81 108 GLY A O 1
ATOM 844 N N . ARG A 1 109 ? 10.377 -6.211 6.239 1.00 72.00 109 ARG A N 1
ATOM 845 C CA . ARG A 1 109 ? 10.982 -6.089 7.577 1.00 72.00 109 ARG A CA 1
ATOM 846 C C . ARG A 1 109 ? 10.436 -4.866 8.310 1.00 72.00 109 ARG A C 1
ATOM 848 O O . ARG A 1 109 ? 10.104 -4.968 9.485 1.00 72.00 109 ARG A O 1
ATOM 855 N N . LEU A 1 110 ? 10.297 -3.743 7.606 1.00 73.56 110 LEU A N 1
ATOM 856 C CA . LEU A 1 110 ? 9.758 -2.515 8.183 1.00 73.56 110 LEU A CA 1
ATOM 857 C C . LEU A 1 110 ? 8.286 -2.680 8.587 1.00 73.56 110 LEU A C 1
ATOM 859 O O . LEU A 1 110 ? 7.908 -2.273 9.680 1.00 73.56 110 LEU A O 1
ATOM 863 N N . ILE A 1 111 ? 7.473 -3.330 7.749 1.00 78.12 111 ILE A N 1
ATOM 864 C CA . ILE A 1 111 ? 6.076 -3.654 8.077 1.00 78.12 111 ILE A CA 1
ATOM 865 C C . ILE A 1 111 ? 6.013 -4.528 9.332 1.00 78.12 111 ILE A C 1
ATOM 867 O O . ILE A 1 111 ? 5.234 -4.238 10.236 1.00 78.12 111 ILE A O 1
ATOM 871 N N . ARG A 1 112 ? 6.873 -5.549 9.438 1.00 80.19 112 ARG A N 1
ATOM 872 C CA . ARG A 1 112 ? 6.938 -6.413 10.626 1.00 80.19 112 ARG A CA 1
ATOM 873 C C . ARG A 1 112 ? 7.360 -5.653 11.888 1.00 80.19 112 ARG A C 1
ATOM 875 O O . ARG A 1 112 ? 6.787 -5.890 12.946 1.00 80.19 112 ARG A O 1
ATOM 882 N N . GLU A 1 113 ? 8.325 -4.737 11.783 1.00 82.75 113 GLU A N 1
ATOM 883 C CA . GLU A 1 113 ? 8.726 -3.858 12.894 1.00 82.75 113 GLU A CA 1
ATOM 884 C C . GLU A 1 113 ? 7.543 -2.985 13.358 1.00 82.75 113 GLU A C 1
ATOM 886 O O . GLU A 1 113 ? 7.291 -2.860 14.556 1.00 82.75 113 GLU A O 1
ATOM 891 N N . ARG A 1 114 ? 6.771 -2.422 12.420 1.00 82.62 114 ARG A N 1
ATOM 892 C CA . ARG A 1 114 ? 5.607 -1.575 12.731 1.00 82.62 114 ARG A CA 1
ATOM 893 C C . ARG A 1 114 ? 4.405 -2.358 13.249 1.00 82.62 114 ARG A C 1
ATOM 895 O O . ARG A 1 114 ? 3.667 -1.822 14.067 1.00 82.62 114 ARG A O 1
ATOM 902 N N . PHE A 1 115 ? 4.238 -3.610 12.833 1.00 87.69 115 PHE A N 1
ATOM 903 C CA . PHE A 1 115 ? 3.135 -4.463 13.273 1.00 87.69 115 PHE A CA 1
ATOM 904 C C . PHE A 1 115 ? 3.090 -4.608 14.799 1.00 87.69 115 PHE A C 1
ATOM 906 O O . PHE A 1 115 ? 2.038 -4.405 15.395 1.00 87.69 115 PHE A O 1
ATOM 913 N N . SER A 1 116 ? 4.234 -4.888 15.436 1.00 85.00 116 SER A N 1
ATOM 914 C CA . SER A 1 116 ? 4.309 -5.012 16.901 1.00 85.00 116 SER A CA 1
ATOM 915 C C . SER A 1 116 ? 3.912 -3.709 17.603 1.00 85.00 116 SER A C 1
ATOM 917 O O . SER A 1 116 ? 3.145 -3.712 18.560 1.00 85.00 116 SER A O 1
ATOM 919 N N . VAL A 1 117 ? 4.361 -2.572 17.064 1.00 88.44 117 VAL A N 1
ATOM 920 C CA . VAL A 1 117 ? 4.012 -1.247 17.589 1.00 88.44 117 VAL A CA 1
ATOM 921 C C . VAL A 1 117 ? 2.505 -1.004 17.488 1.00 88.44 117 VAL A C 1
ATOM 923 O O . VAL A 1 117 ? 1.871 -0.664 18.484 1.00 88.44 117 VAL A O 1
ATOM 926 N N . SER A 1 118 ? 1.909 -1.229 16.314 1.00 91.25 118 SER A N 1
ATOM 927 C CA . SER A 1 118 ? 0.461 -1.100 16.116 1.00 91.25 118 SER A CA 1
ATOM 928 C C . SER A 1 118 ? -0.339 -2.028 17.025 1.00 91.25 118 SER A C 1
ATOM 930 O O . SER A 1 118 ? -1.388 -1.624 17.518 1.00 91.25 118 SER A O 1
ATOM 932 N N . LEU A 1 119 ? 0.156 -3.241 17.278 1.00 92.88 119 LEU A N 1
ATOM 933 C CA . LEU A 1 119 ? -0.492 -4.196 18.171 1.00 92.88 119 LEU A CA 1
ATOM 934 C C . LEU A 1 119 ? -0.546 -3.666 19.609 1.00 92.88 119 LEU A C 1
ATOM 936 O O . LEU A 1 119 ? -1.609 -3.698 20.221 1.00 92.88 119 LEU A O 1
ATOM 940 N N . VAL A 1 120 ? 0.568 -3.135 20.123 1.00 92.94 120 VAL A N 1
ATOM 941 C CA . VAL A 1 120 ? 0.626 -2.555 21.474 1.00 92.94 120 VAL A CA 1
ATOM 942 C C . VAL A 1 120 ? -0.346 -1.384 21.593 1.00 92.94 120 VAL A C 1
ATOM 944 O O . VAL A 1 120 ? -1.215 -1.405 22.457 1.00 92.94 120 VAL A O 1
ATOM 947 N N . PHE A 1 121 ? -0.276 -0.401 20.691 1.00 93.88 121 PHE A N 1
ATOM 948 C CA . PHE A 1 121 ? -1.174 0.759 20.746 1.00 93.88 121 PHE A CA 1
ATOM 949 C C . PHE A 1 121 ? -2.645 0.386 20.543 1.00 93.88 121 PHE A C 1
ATOM 951 O O . PHE A 1 121 ? -3.511 0.926 21.229 1.00 93.88 121 PHE A O 1
ATOM 958 N N . GLY A 1 122 ? -2.934 -0.543 19.631 1.00 93.62 122 GLY A N 1
ATOM 959 C CA . GLY A 1 122 ? -4.293 -1.005 19.365 1.00 93.62 122 GLY A CA 1
ATOM 960 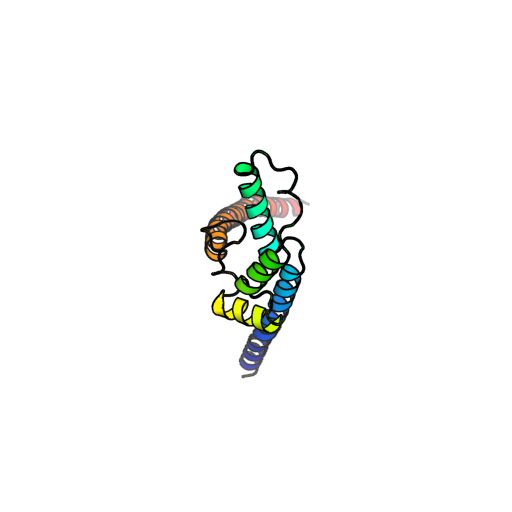C C . GLY A 1 122 ? -4.896 -1.731 20.563 1.00 93.62 122 GLY A C 1
ATOM 961 O O . GLY A 1 122 ? -6.018 -1.428 20.960 1.00 93.62 122 GLY A O 1
ATOM 962 N N . LEU A 1 123 ? -4.140 -2.644 21.177 1.00 95.25 123 LEU A N 1
ATOM 963 C CA . LEU A 1 123 ? -4.616 -3.417 22.320 1.00 95.25 123 LEU A CA 1
ATOM 964 C C . LEU A 1 123 ? -4.728 -2.551 23.580 1.00 95.25 123 LEU A C 1
ATOM 966 O O . LEU A 1 123 ? -5.738 -2.616 24.277 1.00 95.25 123 LEU A O 1
ATOM 970 N N . SER A 1 124 ? -3.742 -1.689 23.844 1.00 93.94 124 SER A N 1
ATOM 971 C CA . SER A 1 124 ? -3.807 -0.730 24.950 1.00 93.94 124 SER A CA 1
ATOM 972 C C . SER A 1 124 ? -4.971 0.246 24.784 1.00 93.94 124 SER A C 1
ATOM 974 O O . SER A 1 124 ? -5.703 0.479 25.744 1.00 93.94 124 SER A O 1
ATOM 976 N N . GLY A 1 125 ? -5.184 0.770 23.572 1.00 95.50 125 GLY A N 1
ATOM 977 C CA . GLY A 1 125 ? -6.320 1.636 23.261 1.00 95.50 125 GLY A CA 1
ATOM 978 C C . GLY A 1 125 ? -7.650 0.923 23.486 1.00 95.50 125 GLY A C 1
ATOM 979 O O . GLY A 1 125 ? -8.507 1.447 24.188 1.00 95.50 125 GLY A O 1
ATOM 980 N N . PHE A 1 126 ? -7.786 -0.306 22.983 1.00 95.62 126 PHE A N 1
ATOM 981 C CA . PHE A 1 126 ? -8.981 -1.124 23.181 1.00 95.62 126 PHE A CA 1
ATOM 982 C C . PHE A 1 126 ? -9.297 -1.345 24.668 1.00 95.62 126 PHE A C 1
ATOM 984 O O . PHE A 1 126 ? -10.425 -1.101 25.098 1.00 95.62 126 PHE A O 1
ATOM 991 N N . ILE A 1 127 ? -8.301 -1.748 25.465 1.00 96.44 127 ILE A N 1
ATOM 992 C CA . ILE A 1 127 ? -8.471 -1.973 26.908 1.00 96.44 127 ILE A CA 1
ATOM 993 C C . ILE A 1 127 ? -8.897 -0.680 27.606 1.00 96.44 127 ILE A C 1
ATOM 995 O O . ILE A 1 127 ? -9.863 -0.686 28.368 1.00 96.44 127 ILE A O 1
ATOM 999 N N . LEU A 1 128 ? -8.212 0.433 27.330 1.00 95.62 128 LEU A N 1
ATOM 1000 C CA . LEU A 1 128 ? -8.500 1.715 27.968 1.00 95.62 128 LEU A CA 1
ATOM 1001 C C . LEU A 1 128 ? -9.901 2.225 27.602 1.00 95.62 128 LEU A C 1
ATOM 1003 O O . LEU A 1 128 ?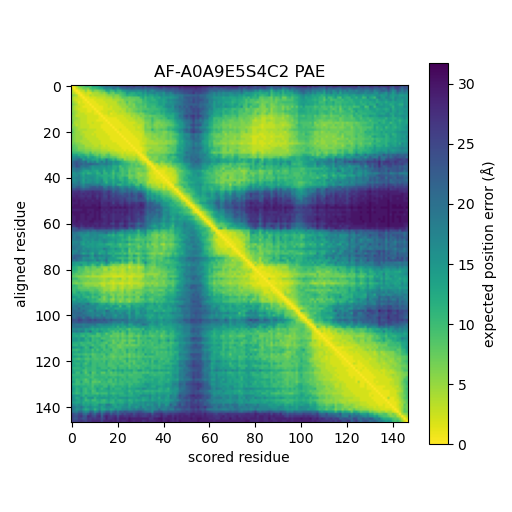 -10.640 2.680 28.473 1.00 95.62 128 LEU A O 1
ATOM 1007 N N . THR A 1 129 ? -10.295 2.095 26.332 1.00 96.38 129 THR A N 1
ATOM 1008 C CA . THR A 1 129 ? -11.643 2.438 25.869 1.00 96.38 129 THR A CA 1
ATOM 1009 C C . THR A 1 129 ? -12.696 1.620 26.607 1.00 96.38 129 THR A C 1
ATOM 1011 O O . THR A 1 129 ? -13.646 2.199 27.120 1.00 96.38 129 THR A O 1
ATOM 1014 N N . TYR A 1 130 ? -12.532 0.302 26.729 1.00 95.44 130 TYR A N 1
ATOM 1015 C CA . TYR A 1 130 ? -13.499 -0.533 27.447 1.00 95.44 130 TYR A CA 1
ATOM 1016 C C . TYR A 1 130 ? -13.566 -0.184 28.937 1.00 95.44 130 TYR A C 1
ATOM 1018 O O . TYR A 1 130 ? -14.658 -0.055 29.489 1.00 95.44 130 TYR A O 1
ATOM 1026 N N . LEU A 1 131 ? -12.414 0.033 29.572 1.00 95.94 131 LEU A N 1
ATOM 1027 C CA . LEU A 1 131 ? -12.324 0.331 31.000 1.00 95.94 131 LEU A CA 1
ATOM 1028 C C . LEU A 1 131 ? -12.944 1.686 31.361 1.00 95.94 131 LEU A C 1
ATOM 1030 O O . LEU A 1 131 ? -13.470 1.831 32.455 1.00 95.94 131 LEU A O 1
ATOM 1034 N N . ILE A 1 132 ? -12.924 2.663 30.452 1.00 95.81 132 ILE A N 1
ATOM 1035 C CA . ILE A 1 132 ? -13.512 3.991 30.679 1.00 95.81 132 ILE A CA 1
ATOM 1036 C C . ILE A 1 132 ? -14.971 4.038 30.206 1.00 95.81 132 ILE A C 1
ATOM 1038 O O . ILE A 1 132 ? -15.857 4.467 30.948 1.00 95.81 132 ILE A O 1
ATOM 1042 N N . CYS A 1 133 ? -15.247 3.592 28.979 1.00 94.81 133 CYS A N 1
ATOM 1043 C CA . CYS A 1 133 ? -16.563 3.736 28.362 1.00 94.81 133 CYS A CA 1
ATOM 1044 C C . CYS A 1 133 ? -17.620 2.824 28.987 1.00 94.81 133 CYS A C 1
ATOM 1046 O O . CYS A 1 133 ? -18.769 3.250 29.088 1.00 94.81 133 CYS A O 1
ATOM 1048 N N . ILE A 1 134 ? -17.271 1.605 29.419 1.00 94.69 134 ILE A N 1
ATOM 1049 C CA . ILE A 1 134 ? -18.259 0.697 30.021 1.00 94.69 134 ILE A CA 1
ATOM 1050 C C . ILE A 1 134 ? -18.764 1.244 31.365 1.00 94.69 134 ILE A C 1
ATOM 1052 O O . ILE A 1 134 ? -19.979 1.396 31.497 1.00 94.69 134 ILE A O 1
ATOM 1056 N N . PRO A 1 135 ? -17.909 1.621 32.339 1.00 93.88 135 PRO A N 1
ATOM 1057 C CA . PRO A 1 135 ? -18.390 2.173 33.604 1.00 93.88 135 PRO A CA 1
ATOM 1058 C C . PRO A 1 135 ? -19.153 3.482 33.429 1.00 93.88 135 PRO A C 1
ATOM 1060 O O . PRO A 1 135 ? -20.196 3.658 34.052 1.00 93.88 135 PRO A O 1
ATOM 1063 N N . LEU A 1 136 ? -18.689 4.381 32.553 1.00 91.88 136 LEU A N 1
ATOM 1064 C CA . LEU A 1 136 ? -19.410 5.621 32.246 1.00 91.88 136 LEU A CA 1
ATOM 1065 C C . LEU A 1 136 ? -20.769 5.348 31.594 1.00 91.88 136 LEU A C 1
ATOM 1067 O O . LEU A 1 136 ? -21.753 6.003 31.935 1.00 91.88 136 LEU A O 1
ATOM 1071 N N . GLY A 1 137 ? -20.841 4.373 30.687 1.00 93.25 137 GLY A N 1
ATOM 1072 C CA . GLY A 1 137 ? -22.088 3.938 30.064 1.00 93.25 137 GLY A CA 1
ATOM 1073 C C . GLY A 1 137 ? -23.080 3.391 31.089 1.00 93.25 137 GLY A C 1
ATOM 1074 O O . GLY A 1 137 ? -24.235 3.817 31.103 1.00 93.25 137 GLY A O 1
ATOM 1075 N N . ILE A 1 138 ? -22.617 2.521 31.992 1.00 93.19 138 ILE A N 1
ATOM 1076 C CA . ILE A 1 138 ? -23.433 1.961 33.079 1.00 93.19 138 ILE A CA 1
ATOM 1077 C C . ILE A 1 138 ? -23.882 3.068 34.042 1.00 93.19 138 ILE A C 1
ATOM 1079 O O . ILE A 1 138 ? -25.070 3.184 34.330 1.00 93.19 138 ILE A O 1
ATOM 1083 N N . ALA A 1 139 ? -22.968 3.927 34.501 1.00 91.25 139 ALA A N 1
ATOM 1084 C CA . ALA A 1 139 ? -23.284 5.027 35.412 1.00 91.25 139 ALA A CA 1
ATOM 1085 C C . ALA A 1 139 ? -24.303 6.003 34.804 1.00 91.25 139 ALA A C 1
ATOM 1087 O O . ALA A 1 139 ? -25.212 6.466 35.496 1.00 91.25 139 ALA A O 1
ATOM 1088 N N . LYS A 1 140 ? -24.192 6.289 33.500 1.00 90.31 140 LYS A N 1
ATOM 1089 C CA . LYS A 1 140 ? -25.178 7.095 32.776 1.00 90.31 140 LYS A CA 1
ATOM 1090 C C . LYS A 1 140 ? -26.534 6.389 32.703 1.00 90.31 140 LYS A C 1
ATOM 1092 O O . LYS A 1 140 ? -27.540 7.039 32.959 1.00 90.31 140 LYS A O 1
ATOM 1097 N N . ALA A 1 141 ? -26.565 5.094 32.386 1.00 90.44 141 ALA A N 1
ATOM 1098 C CA . ALA A 1 141 ? -27.804 4.320 32.291 1.00 90.44 141 ALA A CA 1
ATOM 1099 C C . ALA A 1 141 ? -28.558 4.262 33.629 1.00 90.44 141 ALA A C 1
ATOM 1101 O O . ALA A 1 141 ? -29.772 4.429 33.652 1.00 90.44 141 ALA A O 1
ATOM 1102 N N . LEU A 1 142 ? -27.837 4.109 34.744 1.00 88.31 142 LEU A N 1
ATOM 1103 C CA . LEU A 1 142 ? -28.429 4.070 36.084 1.00 88.31 142 LEU A CA 1
ATOM 1104 C C . LEU A 1 142 ? -29.012 5.421 36.527 1.00 88.31 142 LEU A C 1
ATOM 1106 O O . LEU A 1 142 ? -30.023 5.447 37.218 1.00 88.31 142 LEU A O 1
ATOM 1110 N N . ARG A 1 143 ? -28.409 6.545 36.119 1.00 79.81 143 ARG A N 1
ATOM 1111 C CA . ARG A 1 143 ? -28.904 7.896 36.457 1.00 79.81 143 ARG A CA 1
ATOM 1112 C C . ARG A 1 143 ? -30.031 8.384 35.541 1.00 79.81 143 ARG A C 1
ATOM 1114 O O . ARG A 1 143 ? -30.696 9.348 35.886 1.00 79.81 143 ARG A O 1
ATOM 1121 N N . HIS A 1 144 ? -30.243 7.749 34.386 1.00 70.06 144 HIS A N 1
ATOM 1122 C CA . HIS A 1 144 ? -31.294 8.123 33.427 1.00 70.06 144 HIS A CA 1
ATOM 1123 C C . HIS A 1 144 ? -32.687 7.570 33.781 1.00 70.06 144 HIS A C 1
ATOM 1125 O O . HIS A 1 144 ? -33.633 7.839 33.053 1.00 70.06 144 HIS A O 1
ATOM 1131 N N . GLY A 1 145 ? -32.807 6.791 34.863 1.00 60.19 145 GLY A N 1
ATOM 1132 C CA . GLY A 1 145 ? -34.080 6.291 35.400 1.00 60.19 145 GLY A CA 1
ATOM 1133 C C . GLY A 1 145 ? -34.451 6.887 36.761 1.00 60.19 145 GLY A C 1
ATOM 1134 O O . GLY A 1 145 ? -35.285 6.320 37.453 1.00 60.19 145 GLY A O 1
ATOM 1135 N N . SER A 1 146 ? -33.786 7.968 37.181 1.00 55.75 146 SER A N 1
ATOM 1136 C CA . SER A 1 146 ? -34.123 8.723 38.394 1.00 55.75 146 SER A CA 1
ATOM 1137 C C . SER A 1 146 ? -34.975 9.942 38.029 1.00 55.75 146 SER A C 1
ATOM 1139 O O . SER A 1 146 ? -34.542 11.071 38.246 1.00 55.75 146 SER A O 1
ATOM 1141 N N . ASP A 1 147 ? -36.136 9.683 37.427 1.00 49.66 147 ASP A N 1
ATOM 1142 C CA . ASP A 1 147 ? -37.308 10.567 37.474 1.00 49.66 147 ASP A CA 1
ATOM 1143 C C . ASP A 1 147 ? -38.335 9.930 38.422 1.00 49.66 147 ASP A C 1
ATOM 1145 O O . ASP A 1 147 ? -38.491 8.685 38.360 1.00 49.66 147 ASP A O 1
#

Sequence (147 aa):
MERLDYFFRRLLLMVPTFLGITFVCFALTQAVPGGPVEQALARMRGMGAAEAGRSPHAGAAVSAEQRRALEEHFGFDKPLLQRYGTWLVRDKMGLAARSYKYPNKSAGRLIRERFSVSLVFGLSGFILTYLICIPLGIAKALRHGSD

pLDDT: mean 74.76, std 15.24, range [44.62, 96.44]